Protein AF-A0A6B3C9N7-F1 (afdb_monomer_lite)

Foldseek 3Di:
DCDVVVVLPPQDPVLLVVLCVQLVVCLVVVNLLSNLVSLQSNLLVCLVVLNLVSSLVSLVVSVVSNDPPNQLQSQLSSLQSNLSSCVSVVNPVSSVVSLVSSVVSVVPGPCPDPDDPVCPPPDPCVSVVSVVD

Structure (mmCIF, N/CA/C/O backbone):
data_AF-A0A6B3C9N7-F1
#
_entry.id   AF-A0A6B3C9N7-F1
#
loop_
_atom_site.group_PDB
_atom_site.id
_atom_site.type_symbol
_atom_site.label_atom_id
_atom_site.label_alt_id
_atom_site.label_comp_id
_atom_site.label_asym_id
_atom_site.label_entity_id
_atom_site.label_seq_id
_atom_site.pdbx_PDB_ins_code
_atom_site.Cartn_x
_atom_site.Cartn_y
_atom_site.Cartn_z
_atom_site.occupancy
_atom_site.B_iso_or_equiv
_atom_site.auth_seq_id
_atom_site.auth_comp_id
_atom_site.auth_asym_id
_atom_site.auth_atom_id
_atom_site.pdbx_PDB_model_num
ATOM 1 N N . LEU A 1 1 ? -0.921 -20.273 7.100 1.00 35.31 1 LEU A N 1
ATOM 2 C CA . LEU A 1 1 ? -1.714 -19.061 6.779 1.00 35.31 1 LEU A CA 1
ATOM 3 C C . LEU A 1 1 ? -1.101 -17.757 7.317 1.00 35.31 1 LEU A C 1
ATOM 5 O O . LEU A 1 1 ? -1.630 -16.700 7.033 1.00 35.31 1 LEU A O 1
ATOM 9 N N . ALA A 1 2 ? 0.043 -17.799 8.016 1.00 34.62 2 ALA A N 1
ATOM 10 C CA . ALA A 1 2 ? 0.711 -16.633 8.607 1.00 34.62 2 ALA A CA 1
ATOM 11 C C . ALA A 1 2 ? 2.106 -16.365 7.992 1.00 34.62 2 ALA A C 1
ATOM 13 O O . ALA A 1 2 ? 3.027 -15.979 8.698 1.00 34.62 2 ALA A O 1
ATOM 14 N N . GLY A 1 3 ? 2.302 -16.639 6.696 1.00 35.25 3 GLY A N 1
ATOM 15 C CA . GLY A 1 3 ? 3.637 -16.586 6.075 1.00 35.25 3 GLY A CA 1
ATOM 16 C C . GLY A 1 3 ? 4.178 -15.162 5.904 1.00 35.25 3 GLY A C 1
ATOM 17 O O . GLY A 1 3 ? 5.302 -14.874 6.302 1.00 35.25 3 GLY A O 1
ATOM 18 N N . TRP A 1 4 ? 3.354 -14.252 5.378 1.00 43.84 4 TRP A N 1
ATOM 19 C CA . TRP A 1 4 ? 3.764 -12.876 5.073 1.00 43.84 4 TRP A CA 1
ATOM 20 C C . TRP A 1 4 ? 3.500 -11.876 6.205 1.00 43.84 4 TRP A C 1
ATOM 22 O O . TRP A 1 4 ? 4.285 -10.949 6.393 1.00 43.84 4 TRP A O 1
ATOM 32 N N . MET A 1 5 ? 2.457 -12.090 7.023 1.00 42.19 5 MET A N 1
ATOM 33 C CA . MET A 1 5 ? 2.216 -11.252 8.210 1.00 42.19 5 MET A CA 1
ATOM 34 C C . MET A 1 5 ? 3.393 -11.328 9.189 1.00 42.19 5 MET A C 1
ATOM 36 O O . MET A 1 5 ? 3.770 -10.317 9.767 1.00 42.19 5 MET A O 1
ATOM 40 N N . SER A 1 6 ? 4.032 -12.493 9.337 1.00 37.72 6 SER A N 1
ATOM 41 C CA . SER A 1 6 ? 5.198 -12.641 10.214 1.00 37.72 6 SER A CA 1
ATOM 42 C C . SER A 1 6 ? 6.459 -11.949 9.688 1.00 37.72 6 SER A C 1
ATOM 44 O O . SER A 1 6 ? 7.318 -11.601 10.493 1.00 37.72 6 SER A O 1
ATOM 46 N N . HIS A 1 7 ? 6.580 -11.718 8.377 1.00 41.38 7 HIS A N 1
ATOM 47 C CA . HIS A 1 7 ? 7.805 -11.161 7.799 1.00 41.38 7 HIS A CA 1
ATOM 48 C C . HIS A 1 7 ? 7.885 -9.623 7.900 1.00 41.38 7 HIS A C 1
ATOM 50 O O . HIS A 1 7 ? 8.986 -9.073 7.935 1.00 41.38 7 HIS A O 1
ATOM 56 N N . ASP A 1 8 ? 6.740 -8.934 8.002 1.00 51.59 8 ASP A N 1
ATOM 57 C CA . ASP A 1 8 ? 6.653 -7.463 8.080 1.00 51.59 8 ASP A CA 1
ATOM 58 C C . ASP A 1 8 ? 6.474 -6.922 9.518 1.00 51.59 8 ASP A C 1
ATOM 60 O O . ASP A 1 8 ? 6.668 -5.730 9.763 1.00 51.59 8 ASP A O 1
ATOM 64 N N . VAL A 1 9 ? 6.157 -7.785 10.494 1.00 46.03 9 VAL A N 1
ATOM 65 C CA . VAL A 1 9 ? 5.911 -7.411 11.908 1.00 46.03 9 VAL A CA 1
ATOM 66 C C . VAL A 1 9 ? 7.174 -6.913 12.644 1.00 46.03 9 VAL A C 1
ATOM 68 O O . VAL A 1 9 ? 7.077 -6.374 13.742 1.00 46.03 9 VAL A O 1
ATOM 71 N N . GLY A 1 10 ? 8.358 -6.997 12.027 1.00 44.06 10 GLY A N 1
ATOM 72 C CA . GLY A 1 10 ? 9.625 -6.491 12.581 1.00 44.06 10 GLY A CA 1
ATOM 73 C C . GLY A 1 10 ? 10.044 -5.080 12.141 1.00 44.06 10 GLY A C 1
ATOM 74 O O . GLY A 1 10 ? 11.147 -4.649 12.476 1.00 44.06 10 GLY A O 1
ATOM 75 N N . LEU A 1 11 ? 9.233 -4.359 11.356 1.00 52.19 11 LEU A N 1
ATOM 76 C CA . LEU A 1 11 ? 9.611 -3.040 10.834 1.00 52.19 11 LEU A CA 1
ATOM 77 C C . LEU A 1 11 ? 9.381 -1.940 11.890 1.00 52.19 11 LEU A C 1
ATOM 79 O O . LEU A 1 11 ? 8.297 -1.370 12.007 1.00 52.19 11 LEU A O 1
ATOM 83 N N . GLU A 1 12 ? 10.435 -1.648 12.656 1.00 53.75 12 GLU A N 1
ATOM 84 C CA . GLU A 1 12 ? 10.564 -0.517 13.591 1.00 53.75 12 GLU A CA 1
ATOM 85 C C . GLU A 1 12 ? 10.094 0.831 12.978 1.00 53.75 12 GLU A C 1
ATOM 87 O O . GLU A 1 12 ? 10.197 1.028 11.762 1.00 53.75 12 GLU A O 1
ATOM 92 N N . PRO A 1 13 ? 9.658 1.826 13.779 1.00 53.25 13 PRO A N 1
ATOM 93 C CA . PRO A 1 13 ? 9.245 3.159 13.301 1.00 53.25 13 PRO A CA 1
ATOM 94 C C . PRO A 1 13 ? 10.274 3.872 12.401 1.00 53.25 13 PRO A C 1
ATOM 96 O O . PRO A 1 13 ? 9.919 4.691 11.552 1.00 53.25 13 PRO A O 1
ATOM 99 N N . THR A 1 14 ? 11.560 3.545 12.540 1.00 51.47 14 THR A N 1
ATOM 100 C CA . THR A 1 14 ? 12.644 4.065 11.693 1.00 51.47 14 THR A CA 1
ATOM 101 C C . THR A 1 14 ? 12.534 3.584 10.237 1.00 51.47 14 THR A C 1
ATOM 103 O O . THR A 1 14 ? 12.859 4.341 9.320 1.00 51.47 14 THR A O 1
ATOM 106 N N . ALA A 1 15 ? 12.001 2.379 9.992 1.00 58.47 15 ALA A N 1
ATOM 107 C CA . ALA A 1 15 ? 11.793 1.824 8.650 1.00 58.47 15 ALA A CA 1
ATOM 108 C C . ALA A 1 15 ? 10.848 2.685 7.795 1.00 58.47 15 ALA A C 1
ATOM 110 O O . ALA A 1 15 ? 11.045 2.818 6.587 1.00 58.47 15 ALA A O 1
ATOM 111 N N . GLN A 1 16 ? 9.883 3.358 8.429 1.00 61.94 16 GLN A N 1
ATOM 112 C CA . GLN A 1 16 ? 8.902 4.202 7.747 1.00 61.94 16 GLN A CA 1
ATOM 113 C C . GLN A 1 16 ? 9.559 5.371 6.998 1.00 61.94 16 GLN A C 1
ATOM 115 O O . GLN A 1 16 ? 9.220 5.650 5.846 1.00 61.94 16 GLN A O 1
ATOM 120 N N . LYS A 1 17 ? 10.538 6.037 7.626 1.00 62.12 17 LYS A N 1
ATOM 121 C CA . LYS A 1 17 ? 11.283 7.136 6.991 1.00 62.12 17 LYS A CA 1
ATOM 122 C C . LYS A 1 17 ? 12.082 6.634 5.793 1.00 62.12 17 LYS A C 1
ATOM 124 O O . LYS A 1 17 ? 12.116 7.306 4.766 1.00 62.12 17 LYS A O 1
ATOM 129 N N . TYR A 1 18 ? 12.665 5.441 5.896 1.00 61.00 18 TYR A N 1
ATOM 130 C CA . TYR A 1 18 ? 13.406 4.838 4.793 1.00 61.00 18 TYR A CA 1
ATOM 131 C C . TYR A 1 18 ? 12.509 4.477 3.611 1.00 61.00 18 TYR A C 1
ATOM 133 O O . TYR A 1 18 ? 12.941 4.669 2.482 1.00 61.00 18 TYR A O 1
ATOM 141 N N . PHE A 1 19 ? 11.263 4.047 3.829 1.00 67.25 19 PHE A N 1
ATOM 142 C CA . PHE A 1 19 ? 10.340 3.782 2.720 1.00 67.25 19 PHE A CA 1
ATOM 143 C C . PHE A 1 19 ? 9.944 5.049 1.963 1.00 67.25 19 PHE A C 1
ATOM 145 O O . PHE A 1 19 ? 9.924 5.045 0.735 1.00 67.25 19 PHE A O 1
ATOM 152 N N . VAL A 1 20 ? 9.686 6.152 2.669 1.00 68.19 20 VAL A N 1
ATOM 153 C CA . VAL A 1 20 ? 9.376 7.440 2.026 1.00 68.19 20 VAL A CA 1
ATOM 154 C C . VAL A 1 20 ? 10.596 7.978 1.272 1.00 68.19 20 VAL A C 1
ATOM 156 O O . VAL A 1 20 ? 10.471 8.400 0.123 1.00 68.19 20 VAL A O 1
ATOM 159 N N . ILE A 1 21 ? 11.789 7.901 1.870 1.00 73.69 21 ILE A N 1
ATOM 160 C CA . ILE A 1 21 ? 13.045 8.296 1.212 1.00 73.69 21 ILE A CA 1
ATOM 161 C C . ILE A 1 21 ? 13.318 7.416 -0.014 1.00 73.69 21 ILE A C 1
ATOM 163 O O . ILE A 1 21 ? 13.638 7.938 -1.077 1.00 73.69 21 ILE A O 1
ATOM 167 N N . ALA A 1 22 ? 13.143 6.098 0.100 1.00 66.69 22 ALA A N 1
ATOM 168 C CA . ALA A 1 22 ? 13.311 5.162 -1.007 1.00 66.69 22 ALA A CA 1
ATOM 169 C C . ALA A 1 22 ? 12.308 5.431 -2.135 1.00 66.69 22 ALA A C 1
ATOM 171 O O . ALA A 1 22 ? 12.686 5.374 -3.301 1.00 66.69 22 ALA A O 1
ATOM 172 N N . ALA A 1 23 ? 11.062 5.787 -1.810 1.00 67.56 23 ALA A N 1
ATOM 173 C CA . ALA A 1 23 ? 10.059 6.159 -2.801 1.00 67.56 23 ALA A CA 1
ATOM 174 C C . ALA A 1 23 ? 10.432 7.448 -3.549 1.00 67.56 23 ALA A C 1
ATOM 176 O O . ALA A 1 23 ? 10.319 7.504 -4.775 1.00 67.56 23 ALA A O 1
ATOM 177 N N . HIS A 1 24 ? 10.921 8.466 -2.834 1.00 70.38 24 HIS A N 1
ATOM 178 C CA . HIS A 1 24 ? 11.423 9.697 -3.446 1.00 70.38 24 HIS A CA 1
ATOM 179 C C . HIS A 1 24 ? 12.640 9.433 -4.341 1.00 70.38 24 HIS A C 1
ATOM 181 O O . HIS A 1 24 ? 12.626 9.824 -5.506 1.00 70.38 24 HIS A O 1
ATOM 187 N N . ALA A 1 25 ? 13.638 8.703 -3.839 1.00 65.44 25 ALA A N 1
ATOM 188 C CA . ALA A 1 25 ? 14.854 8.380 -4.581 1.00 65.44 25 ALA A CA 1
ATOM 189 C C . ALA A 1 25 ? 14.576 7.512 -5.821 1.00 65.44 25 ALA A C 1
ATOM 191 O O . ALA A 1 25 ? 15.111 7.775 -6.895 1.00 65.44 25 ALA A O 1
ATOM 192 N N . ALA A 1 26 ? 13.700 6.509 -5.710 1.00 67.50 26 ALA A N 1
ATOM 193 C CA . ALA A 1 26 ? 13.310 5.663 -6.836 1.00 67.50 26 ALA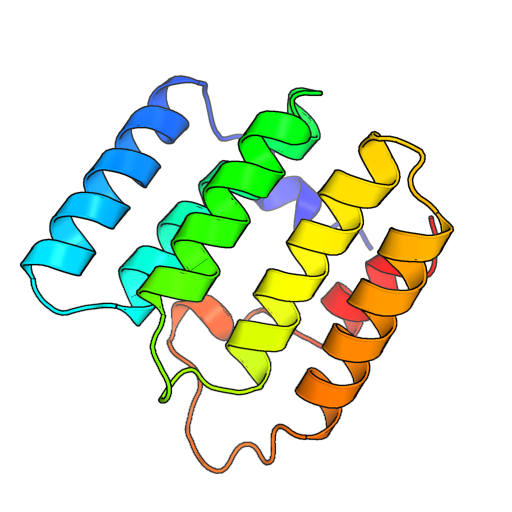 A CA 1
ATOM 194 C C . ALA A 1 26 ? 12.545 6.461 -7.904 1.00 67.50 26 ALA A C 1
ATOM 196 O O . ALA A 1 26 ? 12.772 6.276 -9.098 1.00 67.50 26 ALA A O 1
ATOM 197 N N . ARG A 1 27 ? 11.700 7.415 -7.490 1.00 67.12 27 ARG A N 1
ATOM 198 C CA . ARG A 1 27 ? 11.001 8.314 -8.415 1.00 67.12 27 ARG A CA 1
ATOM 199 C C . ARG A 1 27 ? 11.953 9.279 -9.126 1.00 67.12 27 ARG A C 1
ATOM 201 O O . ARG A 1 27 ? 11.791 9.478 -10.326 1.00 67.12 27 ARG A O 1
ATOM 208 N N . GLU A 1 28 ? 12.932 9.847 -8.424 1.00 73.56 28 GLU A N 1
ATOM 209 C CA . GLU A 1 28 ? 13.978 10.693 -9.025 1.00 73.56 28 GLU A CA 1
ATOM 210 C C . GLU A 1 28 ? 14.886 9.901 -9.978 1.00 73.56 28 GLU A C 1
ATOM 212 O O . GLU A 1 28 ? 15.260 10.409 -11.032 1.00 73.56 28 GLU A O 1
ATOM 217 N N . GLY A 1 29 ? 15.170 8.636 -9.658 1.00 64.94 29 GLY A N 1
ATOM 218 C CA . GLY A 1 29 ? 15.944 7.720 -10.500 1.00 64.94 29 GLY A CA 1
ATOM 219 C C . GLY A 1 29 ? 15.170 7.079 -11.660 1.00 64.94 29 GLY A C 1
ATOM 220 O O . GLY A 1 29 ? 15.755 6.312 -12.419 1.00 64.94 29 GLY A O 1
ATOM 221 N N . GLY A 1 30 ? 13.869 7.358 -11.809 1.00 70.31 30 GLY A N 1
ATOM 222 C CA . GLY A 1 30 ? 13.019 6.802 -12.872 1.00 70.31 30 GLY A CA 1
ATOM 223 C C . GLY A 1 30 ? 12.490 5.379 -12.630 1.00 70.31 30 GLY A C 1
ATOM 224 O O . GLY A 1 30 ? 11.717 4.875 -13.446 1.00 70.31 30 GLY A O 1
ATOM 225 N N . ASP A 1 31 ? 12.823 4.748 -11.502 1.00 74.88 31 ASP A N 1
ATOM 226 C CA . ASP A 1 31 ? 12.371 3.406 -11.110 1.00 74.88 31 ASP A CA 1
ATOM 227 C C . ASP A 1 31 ? 11.006 3.469 -10.398 1.00 74.88 31 ASP A C 1
ATOM 229 O O . ASP A 1 31 ? 10.861 3.312 -9.181 1.00 74.88 31 ASP A O 1
ATOM 233 N N . ARG A 1 32 ? 9.967 3.759 -11.188 1.00 76.31 32 ARG A N 1
ATOM 234 C CA . ARG A 1 32 ? 8.577 3.870 -10.712 1.00 76.31 32 ARG A CA 1
ATOM 235 C C . ARG A 1 32 ? 8.053 2.597 -10.028 1.00 76.31 32 ARG A C 1
ATOM 237 O O . ARG A 1 32 ? 7.401 2.743 -8.992 1.00 76.31 32 ARG A O 1
ATOM 244 N N . PRO A 1 33 ? 8.332 1.372 -10.524 1.00 74.69 33 PRO A N 1
ATOM 245 C CA . PRO A 1 33 ? 7.910 0.149 -9.843 1.00 74.69 33 PRO A CA 1
ATOM 246 C C . PRO A 1 33 ? 8.478 0.029 -8.425 1.00 74.69 33 PRO A C 1
ATOM 248 O O . PRO A 1 33 ? 7.729 -0.272 -7.496 1.00 74.69 33 PRO A O 1
ATOM 251 N N . ARG A 1 34 ? 9.769 0.326 -8.227 1.00 75.62 34 ARG A N 1
ATOM 252 C CA . ARG A 1 34 ? 10.393 0.295 -6.895 1.00 75.62 34 ARG A CA 1
ATOM 253 C C . ARG A 1 34 ? 9.854 1.383 -5.963 1.00 75.62 34 ARG A C 1
ATOM 255 O O . ARG A 1 34 ? 9.729 1.155 -4.760 1.00 75.62 34 ARG A O 1
ATOM 262 N N . ALA A 1 35 ? 9.479 2.546 -6.499 1.00 79.94 35 ALA A N 1
ATOM 263 C CA . ALA A 1 35 ? 8.801 3.576 -5.712 1.00 79.94 35 ALA A CA 1
ATOM 264 C C . ALA A 1 35 ? 7.430 3.093 -5.197 1.00 79.94 35 ALA A C 1
ATOM 266 O O . ALA A 1 35 ? 7.095 3.304 -4.030 1.00 79.94 35 ALA A O 1
ATOM 267 N N . GLY A 1 36 ? 6.660 2.407 -6.050 1.00 81.00 36 GLY A N 1
ATOM 268 C CA . GLY A 1 36 ? 5.381 1.795 -5.683 1.00 81.00 36 GLY A CA 1
ATOM 269 C C . GLY A 1 36 ? 5.525 0.703 -4.618 1.00 81.00 36 GLY A C 1
ATOM 270 O O . GLY A 1 36 ? 4.758 0.688 -3.655 1.00 81.00 36 GLY A O 1
ATOM 271 N N . GLU A 1 37 ? 6.545 -0.153 -4.736 1.00 80.06 37 GLU A N 1
ATOM 272 C CA . GLU A 1 37 ? 6.884 -1.163 -3.724 1.00 80.06 37 GLU A CA 1
ATOM 273 C C . GLU A 1 37 ? 7.125 -0.515 -2.354 1.00 80.06 37 GLU A C 1
ATOM 275 O O . GLU A 1 37 ? 6.466 -0.874 -1.375 1.00 80.06 37 GLU A O 1
ATOM 280 N N . ALA A 1 38 ? 8.018 0.476 -2.277 1.00 82.19 38 ALA A N 1
ATOM 281 C CA . ALA A 1 38 ? 8.366 1.127 -1.016 1.00 82.19 38 ALA A CA 1
ATOM 282 C C . ALA A 1 38 ? 7.142 1.767 -0.334 1.00 82.19 38 ALA A C 1
ATOM 284 O O . ALA A 1 38 ? 6.934 1.594 0.869 1.00 82.19 38 ALA A O 1
ATOM 285 N N . LEU A 1 39 ? 6.288 2.446 -1.108 1.00 85.19 39 LEU A N 1
ATOM 286 C CA . LEU A 1 39 ? 5.046 3.037 -0.602 1.00 85.19 39 LEU A CA 1
ATOM 287 C C . LEU A 1 39 ? 4.049 1.977 -0.123 1.00 85.19 39 LEU A C 1
ATOM 289 O O . LEU A 1 39 ? 3.402 2.177 0.904 1.00 85.19 39 LEU A O 1
ATOM 293 N N . SER A 1 40 ? 3.950 0.839 -0.814 1.00 83.81 40 SER A N 1
ATOM 294 C CA . SER A 1 40 ? 3.059 -0.258 -0.418 1.00 83.81 40 SER A CA 1
ATOM 295 C C . SER A 1 40 ? 3.454 -0.870 0.935 1.00 83.81 40 SER A C 1
ATOM 297 O O . SER A 1 40 ? 2.595 -1.105 1.789 1.00 83.81 40 SER A O 1
ATOM 299 N N . ARG A 1 41 ? 4.761 -1.027 1.187 1.00 82.88 41 ARG A N 1
ATOM 300 C CA . ARG A 1 41 ? 5.294 -1.506 2.473 1.00 82.88 41 ARG A CA 1
ATOM 301 C C . ARG A 1 41 ? 5.012 -0.515 3.599 1.00 82.88 41 ARG A C 1
ATOM 303 O O . ARG A 1 41 ? 4.535 -0.912 4.662 1.00 82.88 41 ARG A O 1
ATOM 310 N N . ALA A 1 42 ? 5.219 0.778 3.344 1.00 84.81 42 ALA A N 1
ATOM 311 C CA . ALA A 1 42 ? 4.874 1.830 4.297 1.00 84.81 42 ALA A CA 1
ATOM 312 C C . ALA A 1 42 ? 3.368 1.856 4.612 1.00 84.81 42 ALA A C 1
ATOM 314 O O . ALA A 1 42 ? 2.983 1.974 5.774 1.00 84.81 42 ALA A O 1
ATOM 315 N N . ALA A 1 43 ? 2.508 1.707 3.599 1.00 86.69 43 ALA A N 1
ATOM 316 C CA . ALA A 1 43 ? 1.059 1.692 3.780 1.00 86.69 43 ALA A CA 1
ATOM 317 C C . ALA A 1 43 ? 0.606 0.510 4.646 1.00 86.69 43 ALA A C 1
ATOM 319 O O . ALA A 1 43 ? -0.184 0.691 5.572 1.00 86.69 43 ALA A O 1
ATOM 320 N N . ARG A 1 44 ? 1.155 -0.685 4.410 1.00 83.75 44 ARG A N 1
ATOM 321 C CA . ARG A 1 44 ? 0.878 -1.866 5.236 1.00 83.75 44 ARG A CA 1
ATOM 322 C C . ARG A 1 44 ? 1.285 -1.650 6.695 1.00 83.75 44 ARG A C 1
ATOM 324 O O . ARG A 1 44 ? 0.505 -1.951 7.596 1.00 83.75 44 ARG A O 1
ATOM 331 N N . GLN A 1 45 ? 2.454 -1.056 6.936 1.00 84.06 45 GLN A N 1
ATOM 332 C CA . GLN A 1 45 ? 2.876 -0.683 8.289 1.00 84.06 45 GLN A CA 1
ATOM 333 C C . GLN A 1 45 ? 1.868 0.278 8.943 1.00 84.06 45 GLN A C 1
ATOM 335 O O . GLN A 1 45 ? 1.519 0.102 10.108 1.00 84.06 45 GLN A O 1
ATOM 340 N N . MET A 1 46 ? 1.339 1.255 8.198 1.00 85.38 46 MET A N 1
ATOM 341 C CA . MET A 1 46 ? 0.326 2.182 8.718 1.00 85.38 46 MET A CA 1
ATOM 342 C C . MET A 1 46 ? -0.989 1.490 9.081 1.00 85.38 46 MET A C 1
ATOM 344 O O . MET A 1 46 ? -1.596 1.848 10.089 1.00 85.38 46 MET A O 1
ATOM 348 N N . VAL A 1 47 ? -1.410 0.470 8.327 1.00 85.69 47 VAL A N 1
ATOM 349 C CA . VAL A 1 47 ? -2.565 -0.363 8.705 1.00 85.69 47 VAL A CA 1
ATOM 350 C C . VAL A 1 47 ? -2.312 -1.051 10.051 1.00 85.69 47 VAL A C 1
ATOM 352 O O . VAL A 1 47 ? -3.149 -0.953 10.946 1.00 85.69 47 VAL A O 1
ATOM 355 N N . HIS A 1 48 ? -1.144 -1.676 10.235 1.00 82.38 48 HIS A N 1
ATOM 356 C CA . HIS A 1 48 ? -0.800 -2.367 11.486 1.00 82.38 48 HIS A CA 1
ATOM 357 C C . HIS A 1 48 ? -0.682 -1.433 12.696 1.00 82.38 48 HIS A C 1
ATOM 359 O O . HIS A 1 48 ? -1.031 -1.823 13.806 1.00 82.38 48 HIS A O 1
ATOM 365 N N . LEU A 1 49 ? -0.242 -0.191 12.490 1.00 84.56 49 LEU A N 1
ATOM 366 C CA . LEU A 1 49 ? -0.164 0.825 13.544 1.00 84.56 49 LEU A CA 1
ATOM 367 C C . LEU A 1 49 ? -1.513 1.501 13.852 1.00 84.56 49 LEU A C 1
ATOM 369 O O . LEU A 1 49 ? -1.546 2.475 14.602 1.00 84.56 49 LEU A O 1
ATOM 373 N N . GLY A 1 50 ? -2.624 1.036 13.267 1.00 86.31 50 GLY A N 1
ATOM 374 C CA . GLY A 1 50 ? -3.944 1.637 13.480 1.00 86.31 50 GLY A CA 1
ATOM 375 C C . GLY A 1 50 ? -4.096 3.021 12.840 1.00 86.31 50 GLY A C 1
ATOM 376 O O . GLY A 1 50 ? -4.941 3.811 13.257 1.00 86.31 50 GLY A O 1
ATOM 377 N N . LYS A 1 51 ? -3.297 3.320 11.808 1.00 89.38 51 LYS A N 1
ATOM 378 C CA . LYS A 1 51 ? -3.279 4.586 11.058 1.00 89.38 51 LYS A CA 1
ATOM 379 C C . LYS A 1 51 ? -3.782 4.398 9.615 1.00 89.38 51 LYS A C 1
ATOM 381 O O . LYS A 1 51 ? -3.078 4.728 8.658 1.00 89.38 51 LYS A O 1
ATOM 386 N N . PRO A 1 52 ? -5.011 3.898 9.392 1.00 91.69 52 PRO A N 1
ATOM 387 C CA . PRO A 1 52 ? -5.467 3.531 8.052 1.00 91.69 52 PRO A CA 1
ATOM 388 C C . PRO A 1 52 ? -5.658 4.725 7.103 1.00 91.69 52 PRO A C 1
ATOM 390 O O . PRO A 1 52 ? -5.591 4.557 5.890 1.00 91.69 52 PRO A O 1
ATOM 393 N N . HIS A 1 53 ? -5.852 5.942 7.621 1.00 92.88 53 HIS A N 1
ATOM 394 C CA . HIS A 1 53 ? -5.882 7.148 6.786 1.00 92.88 53 HIS A CA 1
ATOM 395 C C . HIS A 1 53 ? -4.519 7.415 6.129 1.00 92.88 53 HIS A C 1
ATOM 397 O O . HIS A 1 53 ? -4.457 7.602 4.917 1.00 92.88 53 HIS A O 1
ATOM 403 N N . GLU A 1 54 ? -3.431 7.343 6.906 1.00 90.56 54 GLU A N 1
ATOM 404 C CA . GLU A 1 54 ? -2.061 7.486 6.392 1.00 90.56 54 GLU A CA 1
ATOM 405 C C . GLU A 1 54 ? -1.743 6.376 5.376 1.00 90.56 54 GLU A C 1
ATOM 407 O O . GLU A 1 54 ? -1.128 6.635 4.342 1.00 90.56 54 GLU A O 1
ATOM 412 N N . ALA A 1 55 ? -2.231 5.153 5.621 1.00 90.56 55 ALA A N 1
ATOM 413 C CA . ALA A 1 55 ? -2.115 4.054 4.666 1.00 90.56 55 ALA A CA 1
ATOM 414 C C . ALA A 1 55 ? -2.779 4.388 3.319 1.00 90.56 55 ALA A C 1
ATOM 416 O O . ALA A 1 55 ? -2.161 4.208 2.271 1.00 90.56 55 ALA A O 1
ATOM 417 N N . LEU A 1 56 ? -4.009 4.916 3.326 1.00 92.25 56 LEU A N 1
ATOM 418 C CA . LEU A 1 56 ? -4.711 5.290 2.093 1.00 92.25 56 LEU A CA 1
ATOM 419 C C . LEU A 1 56 ? -4.001 6.400 1.317 1.00 92.25 56 LEU A C 1
ATOM 421 O O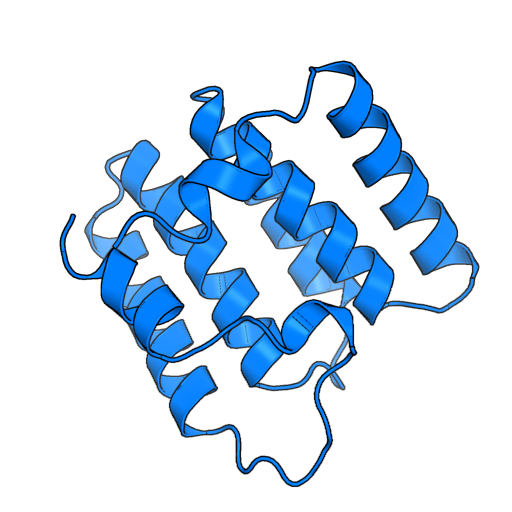 . LEU A 1 56 ? -3.982 6.362 0.087 1.00 92.25 56 LEU A O 1
ATOM 425 N N . ASP A 1 57 ? -3.412 7.378 1.999 1.00 90.81 57 ASP A N 1
ATOM 426 C CA . ASP A 1 57 ? -2.682 8.453 1.325 1.00 90.81 57 ASP A CA 1
ATOM 427 C C . ASP A 1 57 ? -1.400 7.937 0.657 1.00 90.81 57 ASP A C 1
ATOM 429 O O . ASP A 1 57 ? -1.132 8.268 -0.501 1.00 90.81 57 ASP A O 1
ATOM 433 N N . LEU A 1 58 ? -0.674 7.031 1.317 1.00 89.25 58 LEU A N 1
ATOM 434 C CA . LEU A 1 58 ? 0.459 6.321 0.715 1.00 89.25 58 LEU A CA 1
ATOM 435 C C . LEU A 1 58 ? 0.032 5.474 -0.491 1.00 89.25 58 LEU A C 1
ATOM 437 O O . LEU A 1 58 ? 0.724 5.463 -1.509 1.00 89.25 58 LEU A O 1
ATOM 441 N N . MET A 1 59 ? -1.130 4.820 -0.427 1.00 91.00 59 MET A N 1
ATOM 442 C CA . MET A 1 59 ? -1.653 4.037 -1.548 1.00 91.00 59 MET A CA 1
ATOM 443 C C . MET A 1 59 ? -2.041 4.897 -2.755 1.00 91.00 59 MET A C 1
ATOM 445 O O . MET A 1 59 ? -1.756 4.515 -3.892 1.00 91.00 59 MET A O 1
ATOM 449 N N . LYS A 1 60 ? -2.625 6.083 -2.541 1.00 89.62 60 LYS A N 1
ATOM 450 C CA . LYS A 1 60 ? -2.885 7.047 -3.628 1.00 89.62 60 LYS A CA 1
ATOM 451 C C . LYS A 1 60 ? -1.583 7.501 -4.290 1.00 89.62 60 LYS A C 1
ATOM 453 O O . LYS A 1 60 ? -1.506 7.579 -5.519 1.00 89.62 60 LYS A O 1
ATOM 458 N N . LEU A 1 61 ? -0.549 7.769 -3.489 1.00 86.69 61 LEU A N 1
ATOM 459 C CA . LEU A 1 61 ? 0.783 8.110 -3.993 1.00 86.69 61 LEU A CA 1
ATOM 460 C C . LEU A 1 61 ? 1.382 6.953 -4.802 1.00 86.69 61 LEU A C 1
ATOM 462 O O . LEU A 1 61 ? 1.866 7.176 -5.909 1.00 86.69 61 LEU A O 1
ATOM 466 N N . ALA A 1 62 ? 1.280 5.714 -4.313 1.00 86.12 62 ALA A N 1
ATOM 467 C CA . ALA A 1 62 ? 1.769 4.536 -5.025 1.00 86.12 62 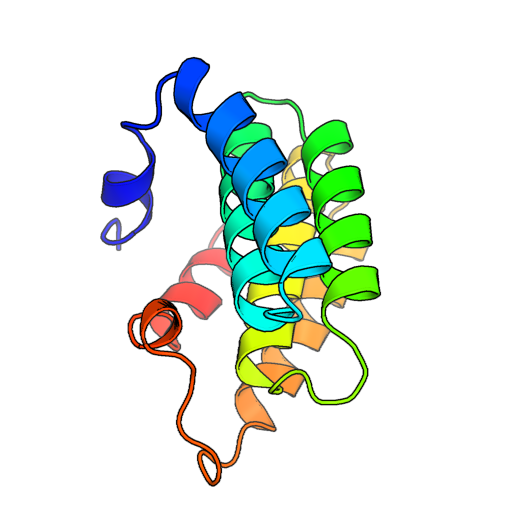ALA A CA 1
ATOM 468 C C . ALA A 1 62 ? 1.071 4.378 -6.383 1.00 86.12 62 ALA A C 1
ATOM 470 O O . ALA A 1 62 ? 1.734 4.267 -7.413 1.00 86.12 62 ALA A O 1
ATOM 471 N N . LYS A 1 63 ? -0.265 4.450 -6.413 1.00 86.00 63 LYS A N 1
ATOM 472 C CA . LYS A 1 63 ? -1.059 4.307 -7.642 1.00 86.00 63 LYS A CA 1
ATOM 473 C C . LYS A 1 63 ? -0.753 5.400 -8.670 1.00 86.00 63 LYS A C 1
ATOM 475 O O . LYS A 1 63 ? -0.521 5.090 -9.835 1.00 86.00 63 LYS A O 1
ATOM 480 N N . SER A 1 64 ? -0.692 6.662 -8.243 1.00 83.44 64 SER A N 1
ATOM 481 C CA . SER A 1 64 ? -0.353 7.787 -9.131 1.00 83.44 64 SER A CA 1
ATOM 482 C C . SER A 1 64 ? 1.100 7.755 -9.622 1.00 83.44 64 SER A C 1
ATOM 484 O O . SER A 1 64 ? 1.380 8.184 -10.740 1.00 83.44 64 SER A O 1
ATOM 486 N N . GLY A 1 65 ? 2.025 7.220 -8.818 1.00 76.75 65 GLY A N 1
ATOM 487 C CA . GLY A 1 65 ? 3.439 7.093 -9.169 1.00 76.75 65 GLY A CA 1
ATOM 488 C C . GLY A 1 65 ? 3.774 5.904 -10.072 1.00 76.75 65 GLY A C 1
ATOM 489 O O . GLY A 1 65 ? 4.769 5.968 -10.793 1.00 76.75 65 GLY A O 1
ATOM 490 N N . SER A 1 66 ? 2.957 4.846 -10.069 1.00 73.62 66 SER A N 1
ATOM 491 C CA . SER A 1 66 ? 3.269 3.594 -10.778 1.00 73.62 66 SER A CA 1
ATOM 492 C C . SER A 1 66 ? 3.145 3.722 -12.312 1.00 73.62 66 SER A C 1
ATOM 494 O O . SER A 1 66 ? 3.867 3.057 -13.053 1.00 73.62 66 SER A O 1
ATOM 496 N N . GLY A 1 67 ? 2.333 4.660 -12.816 1.00 70.56 67 GLY A N 1
ATOM 497 C CA . GLY A 1 67 ? 2.184 4.937 -14.253 1.00 70.56 67 GLY A CA 1
ATOM 498 C C . GLY A 1 67 ? 1.428 3.850 -15.037 1.00 70.56 67 GLY A C 1
ATOM 499 O O . GLY A 1 67 ? 1.099 2.787 -14.514 1.00 70.56 67 GLY A O 1
ATOM 500 N N . GLU A 1 68 ? 1.136 4.109 -16.315 1.00 71.31 68 GLU A N 1
ATOM 501 C CA . GLU A 1 68 ? 0.249 3.253 -17.131 1.00 71.31 68 GLU A CA 1
ATOM 502 C C . GLU A 1 68 ? 0.810 1.853 -17.434 1.00 71.31 68 GLU A C 1
ATOM 504 O O . GLU A 1 68 ? 0.045 0.917 -17.648 1.00 71.31 68 GLU A O 1
ATOM 509 N N . GLN A 1 69 ? 2.134 1.682 -17.390 1.00 74.19 69 GLN A N 1
ATOM 510 C CA . GLN A 1 69 ? 2.818 0.409 -17.672 1.00 74.19 69 GLN A CA 1
ATOM 511 C C . GLN A 1 69 ? 2.864 -0.542 -16.464 1.00 74.19 69 GLN A C 1
ATOM 513 O O . GLN A 1 69 ? 3.533 -1.572 -16.501 1.00 74.19 69 GLN A O 1
ATOM 518 N N . THR A 1 70 ? 2.179 -0.197 -15.372 1.00 81.44 70 THR A N 1
ATOM 519 C CA . THR A 1 70 ? 2.133 -1.035 -14.172 1.00 81.44 70 THR A CA 1
ATOM 520 C C . THR A 1 70 ? 1.459 -2.368 -14.478 1.00 81.44 70 THR A C 1
ATOM 522 O O . THR A 1 70 ? 0.315 -2.393 -14.942 1.00 81.44 70 THR A O 1
ATOM 525 N N . LEU A 1 71 ? 2.145 -3.470 -14.166 1.00 86.38 71 LEU A N 1
ATOM 526 C CA . LEU A 1 71 ? 1.629 -4.816 -14.401 1.00 86.38 71 LEU A CA 1
ATOM 527 C C . LEU A 1 71 ? 0.317 -5.052 -13.636 1.00 86.38 71 LEU A C 1
ATOM 529 O O . LEU A 1 71 ? 0.180 -4.575 -12.501 1.00 86.38 71 LEU A O 1
ATOM 533 N N . PRO A 1 72 ? -0.634 -5.823 -14.202 1.00 88.75 72 PRO A N 1
ATOM 534 C CA . PRO A 1 72 ? -1.889 -6.144 -13.528 1.00 88.75 72 PRO A CA 1
ATOM 535 C C . PRO A 1 72 ? -1.675 -6.720 -12.125 1.00 88.75 72 PRO A C 1
ATOM 537 O O . PRO A 1 72 ? -2.307 -6.249 -11.181 1.00 88.75 72 PRO A O 1
ATOM 540 N N . ARG A 1 73 ? -0.689 -7.614 -11.961 1.00 84.94 73 ARG A N 1
ATOM 541 C CA . ARG A 1 73 ? -0.306 -8.196 -10.665 1.00 84.94 73 ARG A CA 1
ATOM 542 C C . ARG A 1 73 ? 0.108 -7.160 -9.622 1.00 84.94 73 ARG A C 1
ATOM 544 O O . ARG A 1 73 ? -0.311 -7.242 -8.470 1.00 84.94 73 ARG A O 1
ATOM 551 N N . THR A 1 74 ? 0.880 -6.145 -10.019 1.00 84.94 74 THR A N 1
ATOM 552 C CA . THR A 1 74 ? 1.254 -5.045 -9.116 1.00 84.94 74 THR A CA 1
ATOM 553 C C . THR A 1 74 ? 0.032 -4.259 -8.686 1.00 84.94 74 THR A C 1
ATOM 555 O O . THR A 1 74 ? -0.120 -3.943 -7.509 1.00 84.94 74 THR A O 1
ATOM 558 N N . ARG A 1 75 ? -0.859 -3.944 -9.632 1.00 89.00 75 ARG A N 1
ATOM 559 C CA . ARG A 1 75 ? -2.088 -3.217 -9.313 1.00 89.00 75 ARG A CA 1
ATOM 560 C C . ARG A 1 75 ? -2.954 -4.033 -8.355 1.00 89.00 75 ARG A C 1
ATOM 562 O O . ARG A 1 75 ? -3.388 -3.474 -7.354 1.00 89.00 75 ARG A O 1
ATOM 569 N N . ALA A 1 76 ? -3.116 -5.336 -8.589 1.00 89.44 76 ALA A N 1
ATOM 570 C CA . ALA A 1 76 ? -3.843 -6.230 -7.690 1.00 89.44 76 ALA A CA 1
ATOM 571 C C . ALA A 1 76 ? -3.308 -6.141 -6.250 1.00 89.44 76 ALA A C 1
ATOM 573 O O . ALA A 1 76 ? -4.070 -5.851 -5.328 1.00 89.44 76 ALA A O 1
ATOM 574 N N . MET A 1 77 ? -1.989 -6.255 -6.058 1.00 87.12 77 MET A N 1
ATOM 575 C CA . MET A 1 77 ? -1.345 -6.097 -4.746 1.00 87.12 77 MET A CA 1
ATOM 576 C C . MET A 1 77 ? -1.604 -4.715 -4.109 1.00 87.12 77 MET A C 1
ATOM 578 O O . MET A 1 77 ? -1.830 -4.609 -2.903 1.00 87.12 77 MET A O 1
ATOM 582 N N . LEU A 1 78 ? -1.597 -3.634 -4.894 1.00 89.25 78 LEU A N 1
ATOM 583 C CA . LEU A 1 78 ? -1.890 -2.297 -4.370 1.00 89.25 78 LEU A CA 1
ATOM 584 C C . LEU A 1 78 ? -3.359 -2.161 -3.925 1.00 89.25 78 LEU A C 1
ATOM 586 O O . LEU A 1 78 ? -3.629 -1.629 -2.849 1.00 89.25 78 LEU A O 1
ATOM 590 N N . HIS A 1 79 ? -4.313 -2.653 -4.720 1.00 91.94 79 HIS A N 1
ATOM 591 C CA . HIS A 1 79 ? -5.742 -2.647 -4.364 1.00 91.94 79 HIS A CA 1
ATOM 592 C C . HIS A 1 79 ? -6.024 -3.463 -3.097 1.00 91.94 79 HIS A C 1
ATOM 594 O O . HIS A 1 79 ? -6.801 -3.059 -2.238 1.00 91.94 79 HIS A O 1
ATOM 600 N N . THR A 1 80 ? -5.308 -4.563 -2.943 1.00 90.50 80 THR A N 1
ATOM 601 C CA . THR A 1 80 ? -5.349 -5.461 -1.795 1.00 90.50 80 THR A CA 1
ATOM 602 C C . THR A 1 80 ? -4.985 -4.741 -0.476 1.00 90.50 80 THR A C 1
ATOM 604 O O . THR A 1 80 ? -5.724 -4.804 0.507 1.00 90.50 80 THR A O 1
ATOM 607 N N . ILE A 1 81 ? -3.909 -3.943 -0.458 1.00 89.12 81 ILE A N 1
ATOM 608 C CA . ILE A 1 81 ? -3.521 -3.134 0.720 1.00 89.12 81 ILE A CA 1
ATOM 609 C C . ILE A 1 81 ? -4.519 -1.993 0.976 1.00 89.12 81 ILE A C 1
ATOM 611 O O . ILE A 1 81 ? -4.821 -1.661 2.125 1.00 89.12 81 ILE A O 1
ATOM 615 N N . GLU A 1 82 ? -5.061 -1.392 -0.084 1.00 93.31 82 GLU A N 1
ATOM 616 C CA . GLU A 1 82 ? -6.110 -0.381 0.047 1.00 93.31 82 GLU A CA 1
ATOM 617 C C . GLU A 1 82 ? -7.378 -0.957 0.696 1.00 93.31 82 GLU A C 1
ATOM 619 O O . GLU A 1 82 ? -7.947 -0.330 1.594 1.00 93.31 82 GLU A O 1
ATOM 624 N N . ALA A 1 83 ? -7.789 -2.163 0.300 1.00 91.81 83 ALA A N 1
ATOM 625 C CA . ALA A 1 83 ? -8.933 -2.858 0.878 1.00 91.81 83 ALA A CA 1
ATOM 626 C C . ALA A 1 83 ? -8.745 -3.101 2.388 1.00 91.81 83 ALA A C 1
ATOM 628 O O . ALA A 1 83 ? -9.683 -2.897 3.160 1.00 91.81 83 ALA A O 1
ATOM 629 N N . TRP A 1 84 ? -7.529 -3.429 2.838 1.00 88.75 84 TRP A N 1
ATOM 630 C CA . TRP A 1 84 ? -7.196 -3.529 4.266 1.00 88.75 84 TRP A CA 1
ATOM 631 C C . TRP A 1 84 ? -7.324 -2.211 5.015 1.00 88.75 84 TRP A C 1
ATOM 633 O O . TRP A 1 84 ? -7.918 -2.164 6.093 1.00 88.75 84 TRP A O 1
ATOM 643 N N . ALA A 1 85 ? -6.802 -1.124 4.449 1.00 91.81 85 ALA A N 1
ATOM 644 C CA . ALA A 1 85 ? -6.952 0.188 5.059 1.00 91.81 85 ALA A CA 1
ATOM 645 C C . ALA A 1 85 ? -8.437 0.577 5.162 1.00 91.81 85 ALA A C 1
ATOM 647 O O . ALA A 1 85 ? -8.878 1.065 6.198 1.00 91.81 85 ALA A O 1
ATOM 648 N N . GLN A 1 86 ? -9.243 0.289 4.135 1.00 93.06 86 GLN A N 1
ATOM 649 C CA . GLN A 1 86 ? -10.693 0.498 4.165 1.00 93.06 86 GLN A CA 1
ATOM 650 C C . GLN A 1 86 ? -11.389 -0.385 5.220 1.00 93.06 86 GLN A C 1
ATOM 652 O O . GLN A 1 86 ? -12.261 0.113 5.938 1.00 93.06 86 GLN A O 1
ATOM 657 N N . ALA A 1 87 ? -10.992 -1.655 5.357 1.00 89.62 87 ALA A N 1
ATOM 658 C CA . ALA A 1 87 ? -11.505 -2.574 6.375 1.00 89.62 87 ALA A CA 1
ATOM 659 C C . ALA A 1 87 ? -11.237 -2.056 7.794 1.00 89.62 87 ALA A C 1
ATOM 661 O O . ALA A 1 87 ? -12.162 -1.955 8.598 1.00 89.62 87 ALA A O 1
ATOM 662 N N . ALA A 1 88 ? -10.003 -1.622 8.070 1.00 89.69 88 ALA A N 1
ATOM 663 C CA . ALA A 1 88 ? -9.606 -1.051 9.357 1.00 89.69 88 ALA A CA 1
ATOM 664 C C . ALA A 1 88 ? -10.351 0.257 9.701 1.00 89.69 88 ALA A C 1
ATOM 666 O O . ALA A 1 88 ? -10.402 0.661 10.859 1.00 89.69 88 ALA A O 1
ATOM 667 N N . MET A 1 89 ? -10.963 0.912 8.708 1.00 93.50 89 MET A N 1
ATOM 668 C CA . MET A 1 89 ? -11.840 2.077 8.889 1.00 93.50 89 MET A CA 1
ATOM 669 C C . MET A 1 89 ? -13.331 1.721 9.005 1.00 93.50 89 MET A C 1
ATOM 671 O O . MET A 1 89 ? -14.163 2.626 9.041 1.00 93.50 89 MET A O 1
ATOM 675 N N . GLY A 1 90 ? -13.699 0.438 8.970 1.00 92.38 90 GLY A N 1
ATOM 676 C CA . GLY A 1 90 ? -15.094 -0.012 8.949 1.00 92.38 90 GLY A CA 1
ATOM 677 C C . GLY A 1 90 ? -15.811 0.203 7.608 1.00 92.38 90 GLY A C 1
ATOM 678 O O . GLY A 1 90 ? -17.035 0.099 7.530 1.00 92.38 90 GLY A O 1
ATOM 679 N N . LYS A 1 91 ? -15.086 0.491 6.519 1.00 94.75 91 LYS A N 1
ATOM 680 C CA . LYS A 1 91 ? -15.662 0.773 5.191 1.00 94.75 91 LYS A CA 1
ATOM 681 C C . LYS A 1 91 ? -15.918 -0.510 4.390 1.00 94.75 91 LYS A C 1
ATOM 683 O O . LYS A 1 91 ? -15.412 -0.664 3.281 1.00 94.75 91 LYS A O 1
ATOM 688 N N . GLY A 1 92 ? -16.744 -1.417 4.916 1.00 92.44 92 GLY A N 1
ATOM 689 C CA . GLY A 1 92 ? -16.945 -2.763 4.349 1.00 92.44 92 GLY A CA 1
ATOM 690 C C . GLY A 1 92 ? -17.419 -2.806 2.885 1.00 92.44 92 GLY A C 1
ATOM 691 O O . GLY A 1 92 ? -16.947 -3.629 2.110 1.00 92.44 92 GLY A O 1
ATOM 692 N N . GLN A 1 93 ? -18.312 -1.899 2.468 1.00 94.38 93 GLN A N 1
ATOM 693 C CA . GLN A 1 93 ? -18.741 -1.787 1.060 1.00 94.38 93 GLN A CA 1
ATOM 694 C C . GLN A 1 93 ? -17.576 -1.406 0.130 1.00 94.38 93 GLN A C 1
ATOM 696 O O . GLN A 1 93 ? -17.412 -1.994 -0.937 1.00 94.38 93 GLN A O 1
ATOM 701 N N . ALA A 1 94 ? -16.760 -0.428 0.538 1.00 93.31 94 ALA A N 1
ATOM 702 C CA . ALA A 1 94 ? -15.608 0.004 -0.247 1.00 93.31 94 ALA A CA 1
ATOM 703 C C . ALA A 1 94 ? -14.552 -1.104 -0.321 1.00 93.31 94 ALA A C 1
ATOM 705 O O . ALA A 1 94 ? -14.046 -1.366 -1.409 1.00 93.31 94 ALA A O 1
ATOM 706 N N . MET A 1 95 ? -14.302 -1.779 0.807 1.00 93.56 95 MET A N 1
ATOM 707 C CA . MET A 1 95 ? -13.371 -2.902 0.906 1.00 93.56 95 MET A CA 1
ATOM 708 C C . MET A 1 95 ? -13.725 -4.003 -0.094 1.00 93.56 95 MET A C 1
ATOM 710 O O . MET A 1 95 ? -12.881 -4.359 -0.909 1.00 93.56 95 MET A O 1
ATOM 714 N N . ARG A 1 96 ? -14.983 -4.468 -0.114 1.00 91.94 96 ARG A N 1
ATOM 715 C CA . ARG A 1 96 ? -15.410 -5.543 -1.027 1.00 91.94 96 ARG A CA 1
ATOM 716 C C . ARG A 1 96 ? -15.248 -5.175 -2.495 1.00 91.94 96 ARG A C 1
ATOM 718 O O . ARG A 1 96 ? -14.773 -5.987 -3.275 1.00 91.94 96 ARG A O 1
ATOM 725 N N . ARG A 1 97 ? -15.623 -3.949 -2.870 1.00 95.88 97 ARG A N 1
ATOM 726 C CA . ARG A 1 97 ? -15.442 -3.461 -4.244 1.00 95.88 97 ARG A CA 1
ATOM 727 C C . ARG A 1 97 ? -13.964 -3.437 -4.631 1.00 95.88 97 ARG A C 1
ATOM 729 O O . ARG A 1 97 ? -13.605 -3.952 -5.679 1.00 95.88 97 ARG A O 1
ATOM 736 N N . THR A 1 98 ? -13.123 -2.861 -3.774 1.00 93.88 98 THR A N 1
ATOM 737 C CA . THR A 1 98 ? -11.681 -2.740 -4.036 1.00 93.88 98 THR A CA 1
ATOM 738 C C . THR A 1 98 ? -11.009 -4.114 -4.105 1.00 93.88 98 THR A C 1
ATOM 740 O O . THR A 1 98 ? -10.096 -4.304 -4.903 1.00 93.88 98 THR A O 1
ATOM 743 N N . LEU A 1 99 ? -11.471 -5.079 -3.303 1.00 90.94 99 LEU A N 1
ATOM 744 C CA . LEU A 1 99 ? -10.995 -6.460 -3.352 1.00 90.94 99 LEU A CA 1
ATOM 745 C C . LEU A 1 99 ? -11.420 -7.165 -4.649 1.00 90.94 99 LEU A C 1
ATOM 747 O O . LEU A 1 99 ? -10.580 -7.794 -5.279 1.00 90.94 99 LEU A O 1
ATOM 751 N N . GLY A 1 100 ? -12.664 -6.982 -5.105 1.00 91.94 100 GLY A N 1
ATOM 752 C CA . GLY A 1 100 ? -13.107 -7.503 -6.404 1.00 91.94 100 GLY A CA 1
ATOM 753 C C . GLY A 1 100 ? -12.276 -6.958 -7.573 1.00 91.94 100 GLY A C 1
ATOM 754 O O . GLY A 1 100 ? -11.841 -7.714 -8.431 1.00 91.94 100 GLY A O 1
ATOM 755 N N . GLU A 1 101 ? -11.941 -5.663 -7.556 1.00 94.31 101 GLU A N 1
ATOM 756 C CA . GLU A 1 101 ? -11.017 -5.078 -8.542 1.00 94.31 101 GLU A CA 1
ATOM 757 C C . GLU A 1 101 ? -9.618 -5.718 -8.485 1.00 94.31 101 GLU A C 1
ATOM 759 O O . GLU A 1 101 ? -8.969 -5.888 -9.518 1.00 94.31 101 GLU A O 1
ATOM 764 N N . ALA A 1 102 ? -9.133 -6.067 -7.287 1.00 90.25 102 ALA A N 1
ATOM 765 C CA . ALA A 1 102 ? -7.856 -6.756 -7.123 1.00 90.25 102 ALA A CA 1
ATOM 766 C C . ALA A 1 102 ? -7.892 -8.172 -7.717 1.00 90.25 102 ALA A C 1
ATOM 768 O O . ALA A 1 102 ? -6.939 -8.565 -8.387 1.00 90.25 102 ALA A O 1
ATOM 769 N N . GLU A 1 103 ? -8.986 -8.904 -7.504 1.00 88.56 103 GLU A N 1
ATOM 770 C CA . GLU A 1 103 ? -9.221 -10.241 -8.060 1.00 88.56 103 GLU A CA 1
ATOM 771 C C . GLU A 1 103 ? -9.282 -10.210 -9.589 1.00 88.56 103 GLU A C 1
ATOM 773 O O . GLU A 1 103 ? -8.544 -10.946 -10.245 1.00 88.56 103 GLU A O 1
ATOM 778 N N . ASP A 1 104 ? -10.060 -9.291 -10.166 1.00 91.94 104 ASP A N 1
ATOM 779 C CA . ASP A 1 104 ? -10.147 -9.108 -11.619 1.00 91.94 104 ASP A CA 1
ATOM 780 C C . ASP A 1 104 ? -8.768 -8.815 -12.230 1.00 91.94 104 ASP A C 1
ATOM 782 O O . ASP A 1 104 ? -8.380 -9.379 -13.258 1.00 91.94 104 ASP A O 1
ATOM 786 N N . LEU A 1 105 ? -7.984 -7.950 -11.575 1.00 90.44 105 LEU A N 1
ATOM 787 C CA . LEU A 1 105 ? -6.625 -7.622 -11.997 1.00 90.44 105 LEU A CA 1
ATOM 788 C C . LEU A 1 105 ? -5.679 -8.819 -11.900 1.00 90.44 105 LEU A C 1
ATOM 790 O O . LEU A 1 105 ? -4.863 -9.007 -12.805 1.00 90.44 105 LEU A O 1
ATOM 794 N N . PHE A 1 106 ? -5.786 -9.611 -10.835 1.00 83.56 106 PHE A N 1
ATOM 795 C CA . PHE A 1 106 ? -4.971 -10.804 -10.633 1.00 83.56 106 PHE A CA 1
ATOM 796 C C . PHE A 1 106 ? -5.253 -11.856 -11.709 1.00 83.56 106 PHE A C 1
ATOM 798 O O . PHE A 1 106 ? -4.318 -12.375 -12.310 1.00 83.56 106 PHE A O 1
ATOM 805 N N . VAL A 1 107 ? -6.528 -12.100 -12.022 1.00 87.56 107 VAL A N 1
ATOM 806 C CA . VAL A 1 107 ? -6.948 -13.034 -13.079 1.00 87.56 107 VAL A CA 1
ATOM 807 C C . VAL A 1 107 ? -6.564 -12.528 -14.474 1.00 87.56 107 VAL A C 1
ATOM 809 O O . VAL A 1 107 ? -6.248 -13.320 -15.359 1.00 87.56 107 VAL A O 1
ATOM 812 N N . SER A 1 108 ? -6.564 -11.209 -14.691 1.00 86.88 108 SER A N 1
ATOM 813 C CA . SER A 1 108 ? -6.172 -10.618 -15.979 1.00 86.88 108 SER A CA 1
ATOM 814 C C . SER A 1 108 ? -4.670 -10.713 -16.285 1.00 86.88 108 SER A C 1
ATOM 816 O O . SER A 1 108 ? -4.266 -10.467 -17.426 1.00 86.88 108 SER A O 1
ATOM 818 N N . ASP A 1 109 ? -3.840 -11.035 -15.288 1.00 82.69 109 ASP A N 1
ATOM 819 C CA . ASP A 1 109 ? -2.401 -11.197 -15.463 1.00 82.69 109 ASP A CA 1
ATOM 820 C C . ASP A 1 109 ? -2.091 -12.479 -16.245 1.00 82.69 109 ASP A C 1
ATOM 822 O O . ASP A 1 109 ? -2.208 -13.592 -15.739 1.00 82.69 109 ASP A O 1
ATOM 826 N N . LYS A 1 110 ? -1.676 -12.319 -17.503 1.00 79.75 110 LYS A N 1
ATOM 827 C CA . LYS A 1 110 ? -1.360 -13.442 -18.397 1.00 79.75 110 LYS A CA 1
ATOM 828 C C . LYS A 1 110 ? 0.025 -14.045 -18.158 1.00 79.75 110 LYS A C 1
ATOM 830 O O . LYS A 1 110 ? 0.342 -15.070 -18.749 1.00 79.75 110 LYS A O 1
ATOM 835 N N . GLY A 1 111 ? 0.861 -13.408 -17.333 1.00 77.69 111 GLY A N 1
ATOM 836 C CA . GLY A 1 111 ? 2.234 -13.855 -17.082 1.00 77.69 111 GLY A CA 1
ATOM 837 C C . GLY A 1 111 ? 3.200 -13.645 -18.256 1.00 77.69 111 GLY A C 1
ATOM 838 O O . GLY A 1 111 ? 4.339 -14.100 -18.191 1.00 77.69 111 GLY A O 1
ATOM 839 N N . ASP A 1 112 ? 2.779 -12.935 -19.309 1.00 79.88 112 ASP A N 1
ATOM 840 C CA . ASP A 1 112 ? 3.599 -12.651 -20.498 1.00 79.88 112 ASP A CA 1
ATOM 841 C C . ASP A 1 112 ? 4.810 -11.754 -20.180 1.00 79.88 112 ASP A C 1
ATOM 843 O O . ASP A 1 112 ? 5.826 -11.783 -20.877 1.00 79.88 112 ASP A O 1
ATOM 847 N N . VAL A 1 113 ? 4.704 -10.944 -19.122 1.00 78.25 113 VAL A N 1
ATOM 848 C CA . VAL A 1 113 ? 5.789 -10.104 -18.612 1.00 78.25 113 VAL A CA 1
ATOM 849 C C . VAL A 1 113 ? 6.170 -10.604 -17.223 1.00 78.25 113 VAL A C 1
ATOM 851 O O . VAL A 1 113 ? 5.304 -10.650 -16.345 1.00 78.25 113 VAL A O 1
ATOM 854 N N . PRO A 1 114 ? 7.447 -10.954 -16.982 1.00 74.56 114 PRO A N 1
ATOM 855 C CA . PRO A 1 114 ? 7.866 -11.405 -15.668 1.00 74.56 114 PRO A CA 1
ATOM 856 C C . PRO A 1 114 ? 7.657 -10.285 -14.640 1.00 74.56 114 PRO A C 1
ATOM 858 O O . PRO A 1 114 ? 8.034 -9.133 -14.893 1.00 74.56 114 PRO A O 1
ATOM 861 N N . PRO A 1 115 ? 7.080 -10.595 -13.467 1.00 71.38 115 PRO A N 1
ATOM 862 C CA . PRO A 1 115 ? 6.933 -9.606 -12.420 1.00 71.38 115 PRO A CA 1
ATOM 863 C C . PRO A 1 115 ? 8.320 -9.169 -11.913 1.00 71.38 115 PRO A C 1
ATOM 865 O O . PRO A 1 115 ? 9.247 -9.985 -11.864 1.00 71.38 115 PRO A O 1
ATOM 868 N N . PRO A 1 116 ? 8.479 -7.900 -11.494 1.00 69.31 116 PRO A N 1
ATOM 869 C CA . PRO A 1 116 ? 9.614 -7.454 -10.701 1.00 69.31 116 PRO A CA 1
ATOM 870 C C . PRO A 1 116 ? 9.997 -8.453 -9.602 1.00 69.31 116 PRO A C 1
ATOM 872 O O . PRO A 1 116 ? 9.129 -9.064 -8.980 1.00 69.31 116 PRO A O 1
ATOM 875 N N . SER A 1 117 ? 11.295 -8.595 -9.326 1.00 69.12 117 SER A N 1
ATOM 876 C CA . SER A 1 117 ? 11.828 -9.604 -8.394 1.00 69.12 117 SER A CA 1
ATOM 877 C C . SER A 1 117 ? 11.200 -9.561 -6.994 1.00 69.12 117 SER A C 1
ATOM 879 O O . SER A 1 117 ? 11.023 -10.597 -6.362 1.00 69.12 117 SER A O 1
ATOM 881 N N . TRP A 1 118 ? 10.798 -8.380 -6.527 1.00 67.56 118 TRP A N 1
ATOM 882 C CA . TRP A 1 118 ? 10.125 -8.182 -5.243 1.00 67.56 118 TRP A CA 1
ATOM 883 C C . TRP A 1 118 ? 8.666 -8.676 -5.208 1.00 67.56 118 TRP A C 1
ATOM 885 O O . TRP A 1 118 ? 8.128 -8.906 -4.129 1.00 67.56 118 TRP A O 1
ATOM 895 N N . MET A 1 119 ? 8.033 -8.893 -6.365 1.00 66.31 119 MET A N 1
ATOM 896 C CA . MET A 1 119 ? 6.677 -9.446 -6.488 1.00 66.31 119 MET A CA 1
ATOM 897 C C . MET A 1 119 ? 6.635 -10.967 -6.647 1.00 66.31 119 MET A C 1
ATOM 899 O O . MET A 1 119 ? 5.542 -11.528 -6.693 1.00 66.31 119 MET A O 1
ATOM 903 N N . GLN A 1 120 ? 7.778 -11.657 -6.724 1.00 61.47 120 GLN A N 1
ATOM 904 C CA . GLN A 1 120 ? 7.790 -13.112 -6.943 1.00 61.47 120 GLN A CA 1
ATOM 905 C C . GLN A 1 120 ? 7.105 -13.918 -5.828 1.00 61.47 120 GLN A C 1
ATOM 907 O O . GLN A 1 120 ? 6.760 -15.073 -6.046 1.00 61.47 120 GLN A O 1
ATOM 912 N N . HIS A 1 121 ? 6.868 -13.300 -4.669 1.00 56.41 121 HIS A N 1
ATOM 913 C CA . HIS A 1 121 ? 6.202 -13.916 -3.524 1.00 56.41 121 HIS A CA 1
ATOM 914 C C . HIS A 1 121 ? 4.769 -13.417 -3.298 1.00 56.41 121 HIS A C 1
ATOM 916 O O . HIS A 1 121 ? 4.257 -13.680 -2.221 1.00 56.41 121 HIS A O 1
ATOM 922 N N . PHE A 1 122 ? 4.168 -12.650 -4.223 1.00 59.72 122 PHE A N 1
ATOM 923 C CA . PHE A 1 122 ? 2.742 -12.302 -4.158 1.00 59.72 122 PHE A CA 1
ATOM 924 C C . PHE A 1 122 ? 1.953 -13.324 -4.973 1.00 59.72 122 PHE A C 1
ATOM 926 O O . PHE A 1 122 ? 2.031 -13.317 -6.210 1.00 59.72 122 PHE A O 1
ATOM 933 N N . ASP A 1 123 ? 1.229 -14.211 -4.297 1.00 63.19 123 ASP A N 1
ATOM 934 C CA . ASP A 1 123 ? 0.492 -15.320 -4.905 1.00 63.19 123 ASP A CA 1
ATOM 935 C C . ASP A 1 123 ? -1.017 -15.308 -4.593 1.00 63.19 123 ASP A C 1
ATOM 937 O O . ASP A 1 123 ? -1.565 -14.373 -4.011 1.00 63.19 123 ASP A O 1
ATOM 941 N N . GLU A 1 124 ? -1.723 -16.330 -5.076 1.00 55.34 124 GLU A N 1
ATOM 942 C CA . GLU A 1 124 ? -3.174 -16.463 -4.916 1.00 55.34 124 GLU A CA 1
ATOM 943 C C . GLU A 1 124 ? -3.565 -16.676 -3.440 1.00 55.34 124 GLU A C 1
ATOM 945 O O . GLU A 1 124 ? -4.615 -16.212 -2.992 1.00 55.34 124 GLU A O 1
ATOM 950 N N . ALA A 1 125 ? -2.695 -17.310 -2.645 1.00 54.38 125 ALA A N 1
ATOM 951 C CA . ALA A 1 125 ? -2.923 -17.511 -1.219 1.00 54.38 125 ALA A CA 1
ATOM 952 C C . ALA A 1 125 ? -2.824 -16.191 -0.437 1.00 54.38 125 ALA A C 1
ATOM 954 O O . ALA A 1 125 ? -3.566 -16.005 0.532 1.00 54.38 125 ALA A O 1
ATOM 955 N N . ASP A 1 126 ? -1.977 -15.256 -0.875 1.00 62.59 126 ASP A N 1
ATOM 956 C CA . ASP A 1 126 ? -1.914 -13.907 -0.302 1.00 62.59 126 ASP A CA 1
ATOM 957 C C . ASP A 1 126 ? -3.185 -13.098 -0.580 1.00 62.59 126 ASP A C 1
ATOM 959 O O . ASP A 1 126 ? -3.665 -12.380 0.301 1.00 62.59 126 ASP A O 1
ATOM 963 N N . LEU A 1 127 ? -3.754 -13.230 -1.782 1.00 58.53 1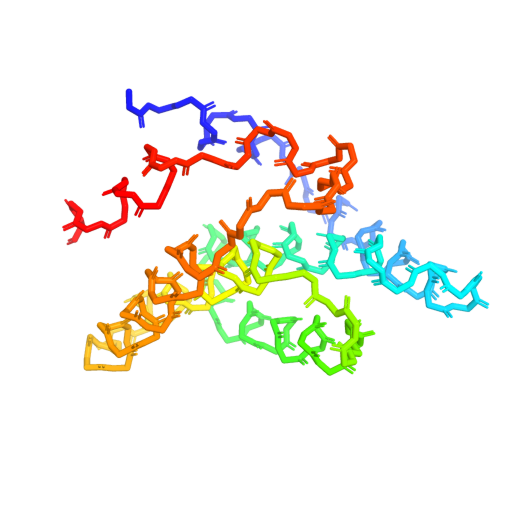27 LEU A N 1
ATOM 964 C CA . LEU A 1 1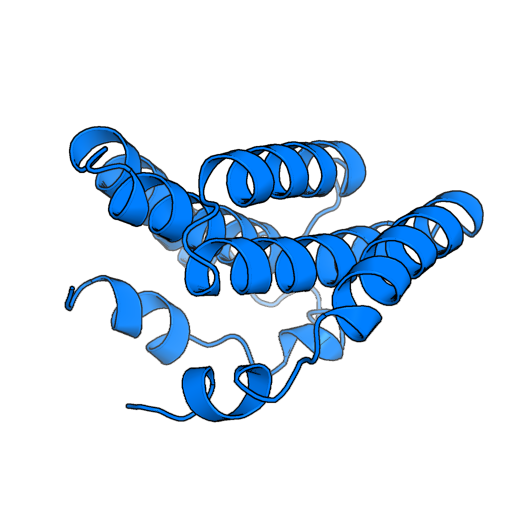27 ? -5.008 -12.575 -2.153 1.00 58.53 127 LEU A CA 1
ATOM 965 C C . LEU A 1 127 ? -6.195 -13.159 -1.365 1.00 58.53 127 LEU A C 1
ATOM 967 O O . LEU A 1 127 ? -6.971 -12.418 -0.758 1.00 58.53 127 LEU A O 1
ATOM 971 N N . HIS A 1 128 ? -6.306 -14.490 -1.299 1.00 55.06 128 HIS A N 1
ATOM 972 C CA . HIS A 1 128 ? -7.406 -15.166 -0.601 1.00 55.06 128 HIS A CA 1
ATOM 973 C C . HIS A 1 128 ? -7.331 -15.087 0.923 1.00 55.06 128 HIS A C 1
ATOM 975 O O . HIS A 1 128 ? -8.373 -15.133 1.580 1.00 55.06 128 HIS A O 1
ATOM 981 N N . GLY A 1 129 ? -6.144 -14.891 1.510 1.00 57.34 129 GLY A N 1
ATOM 982 C CA . GLY A 1 129 ? -5.997 -14.640 2.949 1.00 57.34 129 GLY A CA 1
ATOM 983 C C . GLY A 1 129 ? -6.834 -13.455 3.458 1.00 57.34 129 GLY A C 1
ATOM 984 O O . GLY A 1 129 ? -7.080 -13.344 4.656 1.00 57.34 129 GLY A O 1
ATOM 985 N N . MET A 1 130 ? -7.316 -12.597 2.555 1.00 52.12 130 MET A N 1
ATOM 986 C CA . MET A 1 130 ? -8.092 -11.391 2.859 1.00 52.12 130 MET A CA 1
ATOM 987 C C . MET A 1 130 ? -9.601 -11.575 2.770 1.00 52.12 130 MET A C 1
ATOM 989 O O . MET A 1 130 ? -10.332 -10.764 3.330 1.00 52.12 130 MET A O 1
ATOM 993 N N . GLN A 1 131 ? -10.072 -12.628 2.101 1.00 49.28 131 GLN A N 1
ATOM 994 C CA . GLN A 1 131 ? -11.497 -12.968 2.062 1.00 49.28 131 GLN A CA 1
ATOM 995 C C . GLN A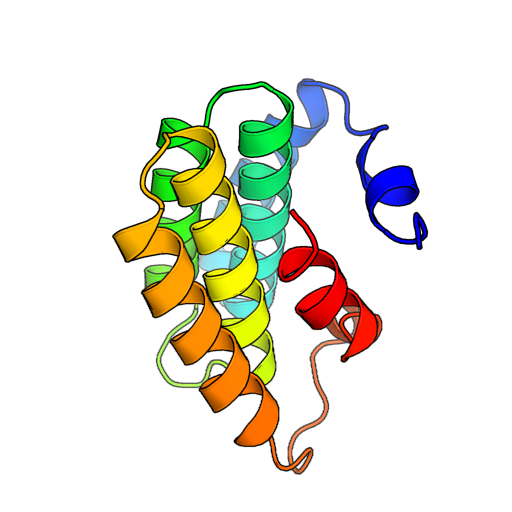 1 131 ? -11.977 -13.611 3.378 1.00 49.28 131 GLN A C 1
ATOM 997 O O . GLN A 1 131 ? -13.178 -13.747 3.591 1.00 49.28 131 GLN A O 1
ATOM 1002 N N . ALA A 1 132 ? -11.050 -14.016 4.255 1.00 39.59 132 ALA A N 1
ATOM 1003 C CA . ALA A 1 132 ? -11.331 -14.737 5.498 1.00 39.59 132 ALA A CA 1
ATOM 1004 C C . ALA A 1 132 ? -11.442 -13.847 6.761 1.00 39.59 132 ALA A C 1
ATOM 1006 O O . ALA A 1 132 ? -11.558 -14.391 7.862 1.00 39.59 132 ALA A O 1
ATOM 1007 N N . LEU A 1 133 ? -11.395 -12.515 6.620 1.00 37.69 133 LEU A N 1
ATOM 1008 C CA . LEU A 1 133 ? -11.591 -11.523 7.694 1.00 37.69 133 LEU A CA 1
ATOM 1009 C C . LEU A 1 133 ? -12.934 -10.801 7.536 1.00 37.69 133 LEU A C 1
ATOM 1011 O O . LEU A 1 133 ? -13.582 -10.556 8.577 1.00 37.69 133 LEU A O 1
#

Radius of gyration: 13.99 Å; chains: 1; bounding box: 35×30×34 Å

Organism: NCBI:txid2706042

Sequence (133 aa):
LAGWMSHDVGLEPTAQKYFVIAAHAAREGGDRPRAGEALSRAARQMVHLGKPHEALDLMKLAKSGSGEQTLPRTRAMLHTIEAWAQAAMGKGQAMRRTLGEAEDLFVSDKGDVPPPSWMQHFDEADLHGMQAL

pLDDT: mean 75.55, std 16.43, range [34.62, 95.88]

Secondary structure (DSSP, 8-state):
--TTHHHHTT--HHHHHHHHHHHHHHHHTT-HHHHHHHHHHHHHHHHHTT-HHHHHHHHHHHHHHH-TT--HHHHHHHHHHHHHHHHHTT-HHHHHHHHHHHHHHHHH--SSS---GGGTT--HHHHHTTTT-